Protein AF-A0A645AZ00-F1 (afdb_monomer_lite)

Radius of gyration: 20.74 Å; chains: 1; bounding box: 35×13×68 Å

Structure (mmCIF, N/CA/C/O backbone):
data_AF-A0A645AZ00-F1
#
_entry.id   AF-A0A645AZ00-F1
#
loop_
_atom_site.group_PDB
_atom_site.id
_atom_site.type_symbol
_atom_site.label_atom_id
_atom_site.label_alt_id
_atom_site.label_comp_id
_atom_site.label_asym_id
_atom_site.label_entity_id
_atom_site.label_seq_id
_atom_site.pdbx_PDB_ins_code
_atom_site.Cartn_x
_atom_site.Cartn_y
_atom_site.Cartn_z
_atom_site.occupancy
_atom_site.B_iso_or_equiv
_atom_site.auth_seq_id
_atom_site.auth_comp_id
_atom_site.auth_asym_id
_atom_site.auth_atom_id
_atom_site.pdbx_PDB_model_num
ATOM 1 N N . MET A 1 1 ? 20.109 5.860 -47.574 1.00 50.09 1 MET A N 1
ATOM 2 C CA . MET A 1 1 ? 18.968 6.538 -46.912 1.00 50.09 1 MET A CA 1
ATOM 3 C C . MET A 1 1 ? 17.984 5.579 -46.227 1.00 50.09 1 MET A C 1
ATOM 5 O O . MET A 1 1 ? 17.591 5.868 -45.110 1.00 50.09 1 MET A O 1
ATOM 9 N N . LYS A 1 2 ? 17.645 4.407 -46.797 1.00 56.47 2 LYS A N 1
ATOM 10 C CA . LYS A 1 2 ? 16.711 3.439 -46.167 1.00 56.47 2 LYS A CA 1
ATOM 11 C C . LYS A 1 2 ? 17.149 2.886 -44.791 1.00 56.47 2 LYS A C 1
ATOM 13 O O . LYS A 1 2 ? 16.298 2.572 -43.974 1.00 56.47 2 LYS A O 1
ATOM 18 N N . LYS A 1 3 ? 18.459 2.808 -44.511 1.00 53.91 3 LYS A N 1
ATOM 19 C CA . LYS A 1 3 ? 19.001 2.252 -43.251 1.00 53.91 3 LYS A CA 1
ATOM 20 C C . LYS A 1 3 ? 18.820 3.164 -42.026 1.00 53.91 3 LYS A C 1
ATOM 22 O O . LYS A 1 3 ? 18.750 2.659 -40.915 1.00 53.91 3 LYS A O 1
ATOM 27 N N . ILE A 1 4 ? 18.721 4.483 -42.224 1.00 59.56 4 ILE A N 1
ATOM 28 C CA . ILE A 1 4 ? 18.581 5.451 -41.120 1.00 59.56 4 ILE A CA 1
ATOM 29 C C . ILE A 1 4 ? 17.143 5.443 -40.587 1.00 59.56 4 ILE A C 1
ATOM 31 O O . ILE A 1 4 ? 16.941 5.432 -39.381 1.00 59.56 4 ILE A O 1
ATOM 35 N N . LEU A 1 5 ? 16.154 5.320 -41.479 1.00 55.38 5 LEU A N 1
ATOM 36 C CA . LEU A 1 5 ? 14.729 5.289 -41.123 1.00 55.38 5 LEU A CA 1
ATOM 37 C C . LEU A 1 5 ? 14.347 4.099 -40.223 1.00 55.38 5 LEU A C 1
ATOM 39 O O . LEU A 1 5 ? 13.494 4.241 -39.352 1.00 55.38 5 LEU A O 1
ATOM 43 N N . VAL A 1 6 ? 14.994 2.941 -40.392 1.00 59.97 6 VAL A N 1
ATOM 44 C CA . VAL A 1 6 ? 14.719 1.740 -39.578 1.00 59.97 6 VAL A CA 1
ATOM 45 C C . VAL A 1 6 ? 15.276 1.881 -38.157 1.00 59.97 6 VAL A C 1
ATOM 47 O O . VAL A 1 6 ? 14.625 1.475 -37.198 1.00 59.97 6 VAL A O 1
ATOM 50 N N . ALA A 1 7 ? 16.446 2.507 -38.004 1.00 56.69 7 ALA A N 1
ATOM 51 C CA . ALA A 1 7 ? 17.052 2.739 -36.694 1.00 56.69 7 ALA A CA 1
ATOM 52 C C . ALA A 1 7 ? 16.242 3.745 -35.856 1.00 56.69 7 ALA A C 1
ATOM 54 O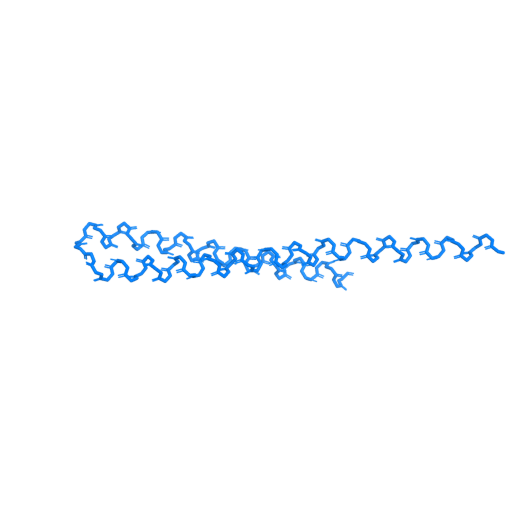 O . ALA A 1 7 ? 16.069 3.550 -34.655 1.00 56.69 7 ALA A O 1
ATOM 55 N N . THR A 1 8 ? 15.684 4.783 -36.489 1.00 58.78 8 THR A N 1
ATOM 56 C CA . THR A 1 8 ? 14.825 5.760 -35.803 1.00 58.78 8 THR A CA 1
ATOM 57 C C . THR A 1 8 ? 13.495 5.143 -35.369 1.00 58.78 8 THR A C 1
ATOM 59 O O . THR A 1 8 ? 13.038 5.399 -34.259 1.00 58.78 8 THR A O 1
ATOM 62 N N . ALA A 1 9 ? 12.898 4.279 -36.198 1.00 56.97 9 ALA A N 1
ATOM 63 C CA . ALA A 1 9 ? 11.650 3.594 -35.862 1.00 56.97 9 ALA A CA 1
ATOM 64 C C . ALA A 1 9 ? 11.801 2.646 -34.656 1.00 56.97 9 ALA A C 1
ATOM 66 O O . ALA A 1 9 ? 10.938 2.634 -33.783 1.00 56.97 9 ALA A O 1
ATOM 67 N N . LEU A 1 10 ? 12.915 1.909 -34.564 1.00 56.62 10 LEU A N 1
ATOM 68 C CA . LEU A 1 10 ? 13.210 1.034 -33.421 1.00 56.62 10 LEU A CA 1
ATOM 69 C C . LEU A 1 10 ? 13.467 1.821 -32.127 1.00 56.62 10 LEU A C 1
ATOM 71 O O . LEU A 1 10 ? 13.014 1.403 -31.064 1.00 56.62 10 LEU A O 1
ATOM 75 N N . GLY A 1 11 ? 14.135 2.976 -32.218 1.00 58.03 11 GLY A N 1
ATOM 76 C CA . GLY A 1 11 ? 14.346 3.867 -31.072 1.00 58.03 11 GLY A CA 1
ATOM 77 C C . GLY A 1 11 ? 13.041 4.453 -30.524 1.00 58.03 11 GLY A C 1
ATOM 78 O O . GLY A 1 11 ? 12.858 4.519 -29.312 1.00 58.03 11 GLY A O 1
ATOM 79 N N . ILE A 1 12 ? 12.102 4.811 -31.405 1.00 58.22 12 ILE A N 1
ATOM 80 C CA . ILE A 1 12 ? 10.775 5.300 -31.004 1.00 58.22 12 ILE A CA 1
ATOM 81 C C . ILE A 1 12 ? 9.951 4.164 -30.381 1.00 58.22 12 ILE A C 1
ATOM 83 O O . ILE A 1 12 ? 9.331 4.369 -29.342 1.00 58.22 12 ILE A O 1
ATOM 87 N N . PHE A 1 13 ? 9.989 2.955 -30.951 1.00 58.25 13 PHE A N 1
ATOM 88 C CA . PHE A 1 13 ? 9.234 1.812 -30.425 1.00 58.25 13 PHE A CA 1
ATOM 89 C C . PHE A 1 13 ? 9.720 1.384 -29.029 1.00 58.25 13 PHE A C 1
ATOM 91 O O . PHE A 1 13 ? 8.909 1.188 -28.124 1.00 58.25 13 PHE A O 1
ATOM 98 N N . ALA A 1 14 ? 11.040 1.321 -28.823 1.00 59.72 14 ALA A N 1
ATOM 99 C CA . ALA A 1 14 ? 11.633 1.015 -27.520 1.00 59.72 14 ALA A CA 1
ATOM 100 C C . ALA A 1 14 ? 11.336 2.100 -26.468 1.00 59.72 14 ALA A C 1
ATOM 102 O O . ALA A 1 14 ? 11.070 1.787 -25.308 1.00 59.72 14 ALA A O 1
ATOM 103 N N . ALA A 1 15 ? 11.310 3.374 -26.874 1.00 59.19 15 ALA A N 1
ATOM 104 C CA . ALA A 1 15 ? 10.916 4.462 -25.988 1.00 59.19 15 ALA A CA 1
ATOM 105 C C . ALA A 1 15 ? 9.430 4.359 -25.596 1.00 59.19 15 ALA A C 1
ATOM 107 O O . ALA A 1 15 ? 9.102 4.483 -24.419 1.00 59.19 15 ALA A O 1
ATOM 108 N N . THR A 1 16 ? 8.527 4.049 -26.538 1.00 61.53 16 THR A N 1
ATOM 109 C CA . THR A 1 16 ? 7.080 3.944 -26.255 1.00 61.53 16 THR A CA 1
ATOM 110 C C . THR A 1 16 ? 6.717 2.858 -25.238 1.00 61.53 16 THR A C 1
ATOM 112 O O . THR A 1 16 ? 5.819 3.073 -24.424 1.00 61.53 16 THR A O 1
ATOM 115 N N . SER A 1 17 ? 7.424 1.722 -25.215 1.00 65.12 17 SER A N 1
ATOM 116 C CA . SER A 1 17 ? 7.177 0.664 -24.224 1.00 65.12 17 SER A CA 1
ATOM 117 C C . SER A 1 17 ? 7.629 1.039 -22.810 1.00 65.12 17 SER A C 1
ATOM 119 O O . SER A 1 17 ? 6.961 0.670 -21.844 1.00 65.12 17 SER A O 1
ATOM 121 N N . ALA A 1 18 ? 8.718 1.803 -22.682 1.00 67.44 18 ALA A N 1
ATOM 122 C CA . ALA A 1 18 ? 9.214 2.266 -21.387 1.00 67.44 18 ALA A CA 1
ATOM 123 C C . ALA A 1 18 ? 8.267 3.301 -20.750 1.00 67.44 18 ALA A C 1
ATOM 125 O O . ALA A 1 18 ? 8.029 3.254 -19.544 1.00 67.44 18 ALA A O 1
ATOM 126 N N . PHE A 1 19 ? 7.653 4.185 -21.550 1.00 74.94 19 PHE A N 1
ATOM 127 C CA . PHE A 1 19 ? 6.658 5.147 -21.052 1.00 74.94 19 PHE A CA 1
ATOM 128 C C . PHE A 1 19 ? 5.407 4.461 -20.490 1.00 74.94 19 PHE A C 1
ATOM 130 O O . PHE A 1 19 ? 4.967 4.808 -19.399 1.00 74.94 19 PHE A O 1
ATOM 137 N N . ALA A 1 20 ? 4.889 3.426 -21.159 1.00 76.12 20 ALA A N 1
ATOM 138 C CA . ALA A 1 20 ? 3.731 2.680 -20.661 1.00 76.12 20 ALA A CA 1
ATOM 139 C C . ALA A 1 20 ? 4.009 1.971 -19.321 1.00 76.12 20 ALA A C 1
ATOM 141 O O . ALA A 1 20 ? 3.130 1.882 -18.463 1.00 76.12 20 ALA A O 1
ATOM 142 N N . GLN A 1 21 ? 5.231 1.468 -19.120 1.00 82.00 21 GLN A N 1
ATOM 143 C CA . GLN A 1 21 ? 5.638 0.857 -17.852 1.00 82.00 21 GLN A CA 1
ATOM 144 C C . GLN A 1 21 ? 5.844 1.899 -16.744 1.00 82.00 21 GLN A C 1
ATOM 146 O O . GLN A 1 21 ? 5.509 1.624 -15.594 1.00 82.00 21 GLN A O 1
ATOM 151 N N . LEU A 1 22 ? 6.333 3.098 -17.075 1.00 83.38 22 LEU A N 1
ATOM 152 C CA . LEU A 1 22 ? 6.444 4.207 -16.122 1.00 83.38 22 LEU A CA 1
ATOM 153 C C . LEU A 1 22 ? 5.074 4.752 -15.700 1.00 83.38 22 LEU A C 1
ATOM 155 O O . LEU A 1 22 ? 4.863 4.979 -14.510 1.00 83.38 22 LEU A O 1
ATOM 159 N N . ASP A 1 23 ? 4.133 4.904 -16.634 1.00 85.81 23 ASP A N 1
ATOM 160 C CA . ASP A 1 23 ? 2.761 5.332 -16.330 1.00 85.81 23 ASP A CA 1
ATOM 161 C C . ASP A 1 23 ? 2.058 4.326 -15.417 1.00 85.81 23 ASP A C 1
ATOM 163 O O . ASP A 1 23 ? 1.405 4.696 -14.438 1.00 85.81 23 ASP A O 1
ATOM 167 N N . LYS A 1 24 ? 2.248 3.033 -15.693 1.00 87.69 24 LYS A N 1
ATOM 168 C CA . LYS A 1 24 ? 1.725 1.962 -14.847 1.00 87.69 24 LYS A CA 1
ATOM 169 C C . LYS A 1 24 ? 2.355 1.985 -13.452 1.00 87.69 24 LYS A C 1
ATOM 171 O O . LYS A 1 24 ? 1.628 1.928 -12.460 1.00 87.69 24 LYS A O 1
ATOM 176 N N . ALA A 1 25 ? 3.666 2.220 -13.370 1.00 90.19 25 ALA A N 1
ATOM 177 C CA . ALA A 1 25 ? 4.352 2.332 -12.092 1.00 90.19 25 ALA A CA 1
ATOM 178 C C . ALA A 1 25 ? 3.864 3.534 -11.275 1.00 90.19 25 ALA A C 1
ATOM 180 O O . ALA A 1 25 ? 3.734 3.439 -10.053 1.00 90.19 25 ALA A O 1
ATOM 181 N N . ALA A 1 26 ? 3.579 4.659 -11.933 1.00 89.88 26 ALA A N 1
ATOM 182 C CA . ALA A 1 26 ? 3.003 5.836 -11.296 1.00 89.88 26 ALA A CA 1
ATOM 183 C C . ALA A 1 26 ? 1.580 5.562 -10.783 1.00 89.88 26 ALA A C 1
ATOM 185 O O . ALA A 1 26 ? 1.255 5.946 -9.656 1.00 89.88 26 ALA A O 1
ATOM 186 N N . ALA A 1 27 ? 0.755 4.854 -11.561 1.00 92.56 27 ALA A N 1
ATOM 187 C CA . ALA A 1 27 ? -0.580 4.439 -11.141 1.00 92.56 27 ALA A CA 1
ATOM 188 C C . ALA A 1 27 ? -0.530 3.511 -9.914 1.00 92.56 27 ALA A C 1
ATOM 190 O O . ALA A 1 27 ? -1.176 3.800 -8.906 1.00 92.56 27 ALA A O 1
ATOM 191 N N . ASP A 1 28 ? 0.304 2.466 -9.944 1.00 92.88 28 ASP A N 1
ATOM 192 C CA . ASP A 1 28 ? 0.490 1.551 -8.812 1.00 92.88 28 ASP A CA 1
ATOM 193 C C . ASP A 1 28 ? 1.082 2.275 -7.584 1.00 92.88 28 ASP A C 1
ATOM 195 O O . ASP A 1 28 ? 0.690 2.018 -6.444 1.00 92.88 28 ASP A O 1
ATOM 199 N N . ALA A 1 29 ? 1.989 3.237 -7.770 1.00 92.88 29 ALA A N 1
ATOM 200 C CA . ALA A 1 29 ? 2.495 4.053 -6.666 1.00 92.88 29 ALA A CA 1
ATOM 201 C C . ALA A 1 29 ? 1.392 4.924 -6.034 1.00 92.88 29 ALA A C 1
ATOM 203 O O . ALA A 1 29 ? 1.332 5.054 -4.806 1.00 92.88 29 ALA A O 1
ATOM 204 N N . ASN A 1 30 ? 0.499 5.489 -6.850 1.00 95.75 30 ASN A N 1
ATOM 205 C CA . ASN A 1 30 ? -0.641 6.261 -6.367 1.00 95.75 30 ASN A CA 1
ATOM 206 C C . ASN A 1 30 ? -1.646 5.377 -5.610 1.00 95.75 30 ASN A C 1
ATOM 208 O O . ASN A 1 30 ? -2.052 5.729 -4.503 1.00 95.75 30 ASN A O 1
ATOM 212 N N . GLU A 1 31 ? -1.987 4.196 -6.135 1.00 94.06 31 GLU A N 1
ATOM 213 C CA . GLU A 1 31 ? -2.843 3.226 -5.433 1.00 94.06 31 GLU A CA 1
ATOM 214 C C . GLU A 1 31 ? -2.218 2.778 -4.104 1.00 94.06 31 GLU A C 1
ATOM 216 O O . GLU A 1 31 ? -2.897 2.704 -3.073 1.00 94.06 31 GLU A O 1
ATOM 221 N N . ALA A 1 32 ? -0.897 2.570 -4.074 1.00 93.69 32 ALA A N 1
ATOM 222 C CA . ALA A 1 32 ? -0.184 2.252 -2.844 1.00 93.69 32 ALA A CA 1
ATOM 223 C C . ALA A 1 32 ? -0.321 3.360 -1.788 1.00 93.69 32 ALA A C 1
ATOM 225 O O . ALA A 1 32 ? -0.522 3.066 -0.601 1.00 93.69 32 ALA A O 1
ATOM 226 N N . ALA A 1 33 ? -0.230 4.624 -2.207 1.00 96.62 33 ALA A N 1
ATOM 227 C CA . ALA A 1 33 ? -0.406 5.779 -1.336 1.00 96.62 33 ALA A CA 1
ATOM 228 C C . ALA A 1 33 ? -1.857 5.911 -0.847 1.00 96.62 33 ALA A C 1
ATOM 230 O O . ALA A 1 33 ? -2.080 6.109 0.348 1.00 96.62 33 ALA A O 1
ATOM 231 N N . GLN A 1 34 ? -2.843 5.728 -1.728 1.00 96.31 34 GLN A N 1
ATOM 232 C CA . GLN A 1 34 ? -4.261 5.752 -1.360 1.00 96.31 34 GLN A CA 1
ATOM 233 C C . GLN A 1 34 ? -4.582 4.685 -0.313 1.00 96.31 34 GLN A C 1
ATOM 235 O O . GLN A 1 34 ? -5.138 4.996 0.742 1.00 96.31 34 GLN A O 1
ATOM 240 N N . HIS A 1 35 ? -4.138 3.447 -0.524 1.00 94.94 35 HIS A N 1
ATOM 241 C CA . HIS A 1 35 ? -4.313 2.390 0.465 1.00 94.94 35 HIS A CA 1
ATOM 242 C C . HIS A 1 35 ? -3.588 2.679 1.785 1.00 94.94 35 HIS A C 1
ATOM 244 O O . HIS A 1 35 ? -4.108 2.351 2.847 1.00 94.94 35 HIS A O 1
ATOM 250 N N . LYS A 1 36 ? -2.440 3.362 1.771 1.00 95.94 36 LYS A N 1
ATOM 251 C CA . LYS A 1 36 ? -1.785 3.815 3.009 1.00 95.94 36 LYS A CA 1
ATOM 252 C C . LYS A 1 36 ? -2.655 4.812 3.784 1.00 95.94 36 LYS A C 1
ATOM 254 O O . LYS A 1 36 ? -2.737 4.748 5.011 1.00 95.94 36 LYS A O 1
ATOM 259 N N . VAL A 1 37 ? -3.310 5.735 3.081 1.00 97.25 37 VAL A N 1
ATOM 260 C CA . VAL A 1 37 ? -4.239 6.697 3.689 1.00 97.25 37 VAL A CA 1
ATOM 261 C C . VAL A 1 37 ? -5.453 5.972 4.272 1.00 97.25 37 VAL A C 1
ATOM 263 O O . VAL A 1 37 ? -5.846 6.248 5.408 1.00 97.25 37 VAL A O 1
ATOM 266 N N . GLU A 1 38 ? -6.015 5.003 3.548 1.00 97.06 38 GLU A N 1
ATOM 267 C CA . GLU A 1 38 ? -7.147 4.208 4.035 1.00 97.06 38 GLU A CA 1
ATOM 268 C C . GLU A 1 38 ? -6.781 3.305 5.217 1.00 97.06 38 GLU A C 1
ATOM 270 O O . GLU A 1 38 ? -7.555 3.216 6.170 1.00 97.06 38 GLU A O 1
ATOM 275 N N . GLU A 1 39 ? -5.579 2.717 5.226 1.00 96.50 39 GLU A N 1
ATOM 276 C CA . GLU A 1 39 ? -5.014 2.017 6.385 1.00 96.50 39 GLU A CA 1
ATOM 277 C C . GLU A 1 39 ? -5.033 2.937 7.610 1.00 96.50 39 GLU A C 1
ATOM 279 O O . GLU A 1 39 ? -5.611 2.585 8.639 1.00 96.50 39 GLU A O 1
ATOM 284 N N . LYS A 1 40 ? -4.475 4.149 7.493 1.00 97.12 40 LYS A N 1
ATOM 285 C CA . LYS A 1 40 ? -4.409 5.116 8.601 1.00 97.12 40 LYS A CA 1
ATOM 286 C C . LYS A 1 4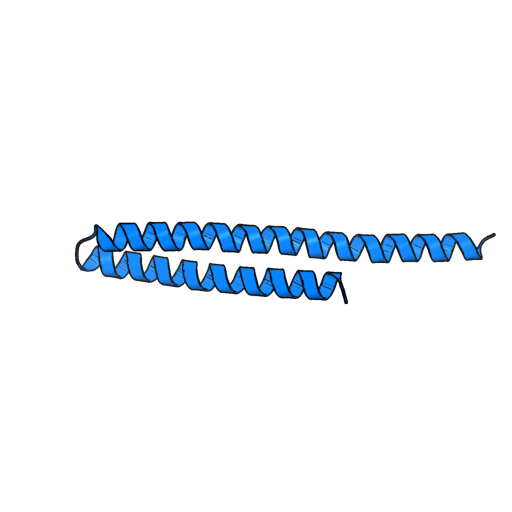0 ? -5.790 5.575 9.059 1.00 97.12 40 LYS A C 1
ATOM 288 O O . LYS A 1 40 ? -6.032 5.726 10.259 1.00 97.12 40 LYS A O 1
ATOM 293 N N . LYS A 1 41 ? -6.723 5.758 8.125 1.00 96.44 41 LYS A N 1
ATOM 294 C CA . LYS A 1 41 ? -8.117 6.089 8.437 1.00 96.44 41 LYS A CA 1
ATOM 295 C C . LYS A 1 41 ? -8.794 4.951 9.204 1.00 96.44 41 LYS A C 1
ATOM 297 O O . LYS A 1 41 ? -9.451 5.212 10.211 1.00 96.44 41 LYS A O 1
ATOM 302 N N . ALA A 1 42 ? -8.597 3.705 8.778 1.00 95.94 42 ALA A N 1
ATOM 303 C CA . ALA A 1 42 ? -9.136 2.526 9.444 1.00 95.94 42 ALA A CA 1
ATOM 304 C C . ALA A 1 42 ? -8.508 2.310 10.833 1.00 95.94 42 ALA A C 1
ATOM 306 O O . ALA A 1 42 ? -9.226 2.010 11.785 1.00 95.94 42 ALA A O 1
ATOM 307 N N . GLU A 1 43 ? -7.202 2.543 10.997 1.00 95.19 43 GLU A N 1
ATOM 308 C CA . GLU A 1 43 ? -6.532 2.526 12.307 1.00 95.19 43 GLU A CA 1
ATOM 309 C C . GLU A 1 43 ? -7.133 3.567 13.262 1.00 95.19 43 GLU A C 1
ATOM 311 O O . GLU A 1 43 ? -7.465 3.248 14.406 1.00 95.19 43 GLU A O 1
ATOM 316 N N . ASN A 1 44 ? -7.345 4.794 12.780 1.00 96.81 44 ASN A N 1
ATOM 317 C CA . ASN A 1 44 ? -7.964 5.862 13.562 1.00 96.81 44 ASN A CA 1
ATOM 318 C C . ASN A 1 44 ? -9.411 5.512 13.961 1.00 96.81 44 ASN A C 1
ATOM 320 O O . ASN A 1 44 ? -9.814 5.691 15.110 1.00 96.81 44 ASN A O 1
ATOM 324 N N . GL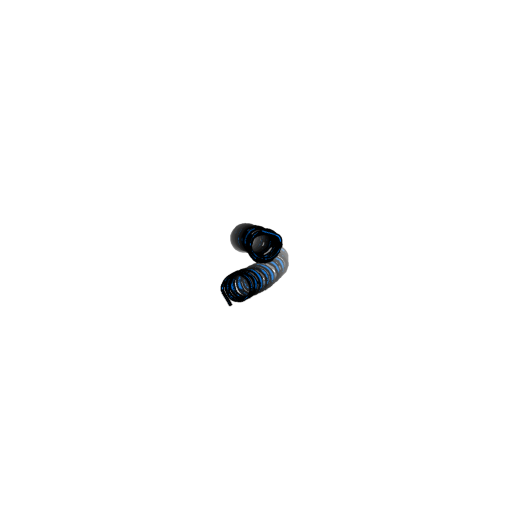N A 1 45 ? -10.194 4.946 13.039 1.00 95.12 45 GLN A N 1
ATOM 325 C CA . GLN A 1 45 ? -11.541 4.458 13.345 1.00 95.12 45 GLN A CA 1
ATOM 326 C C . GLN A 1 45 ? -11.512 3.312 14.364 1.00 95.12 45 GLN A C 1
ATOM 328 O O . GLN A 1 45 ? -12.334 3.290 15.278 1.00 95.12 45 GLN A O 1
ATOM 333 N N . ALA A 1 46 ? -10.554 2.387 14.265 1.00 95.38 46 ALA A N 1
ATOM 334 C CA . ALA A 1 46 ? -10.389 1.298 15.225 1.00 95.38 46 ALA A CA 1
ATOM 335 C C . ALA A 1 46 ? -10.060 1.807 16.635 1.00 95.38 46 ALA A C 1
ATOM 337 O O . ALA A 1 46 ? -10.534 1.232 17.616 1.00 95.38 46 ALA A O 1
ATOM 338 N N . ALA A 1 47 ? -9.273 2.882 16.743 1.00 94.62 47 ALA A N 1
ATOM 339 C CA . ALA A 1 47 ? -8.948 3.521 18.016 1.00 94.62 47 ALA A CA 1
ATOM 340 C C . ALA A 1 47 ? -10.181 4.149 18.686 1.00 94.62 47 ALA A C 1
ATOM 342 O O . ALA A 1 47 ? -10.312 4.078 19.905 1.00 94.62 47 ALA A O 1
ATOM 343 N N . LYS A 1 48 ? -11.105 4.695 17.887 1.00 95.94 48 LYS A N 1
ATOM 344 C CA . LYS A 1 48 ? -12.342 5.351 18.346 1.00 95.94 48 LYS A CA 1
ATOM 345 C C . LYS A 1 48 ? -13.531 4.399 18.530 1.00 95.94 48 LYS A C 1
ATOM 347 O O . LYS A 1 48 ? -14.598 4.831 18.949 1.00 95.94 48 LYS A O 1
ATOM 352 N N . SER A 1 49 ? -13.377 3.121 18.186 1.00 93.75 49 SER A N 1
ATOM 353 C CA . SER A 1 49 ? -14.469 2.142 18.179 1.00 93.75 49 SER A CA 1
ATOM 354 C C . SER A 1 49 ? -14.500 1.265 19.433 1.00 93.75 49 SER A C 1
ATOM 356 O O . SER A 1 49 ? -13.458 0.930 20.002 1.00 93.75 49 SER A O 1
ATOM 358 N N . GLY A 1 50 ? -15.701 0.789 19.782 1.00 95.00 50 GLY A N 1
ATOM 359 C CA . GLY A 1 50 ? -15.895 -0.314 20.729 1.00 95.00 50 GLY A CA 1
ATOM 360 C C . GLY A 1 50 ? -15.301 -1.647 20.230 1.00 95.00 50 GLY A C 1
ATOM 361 O O . GLY A 1 50 ? -14.826 -1.721 19.095 1.00 95.00 50 GLY A O 1
ATOM 362 N N . PRO A 1 51 ? -15.324 -2.725 21.035 1.00 94.38 51 PRO A N 1
ATOM 363 C CA . PRO A 1 51 ? -14.565 -3.959 20.782 1.00 94.38 51 PRO A CA 1
ATOM 364 C C . PRO A 1 51 ? -14.792 -4.584 19.397 1.00 94.38 51 PRO A C 1
ATOM 366 O O . PRO A 1 51 ? -13.833 -4.901 18.692 1.00 94.38 51 PRO A O 1
ATOM 369 N N . VAL A 1 52 ? -16.054 -4.687 18.971 1.00 95.19 52 VAL A N 1
ATOM 370 C CA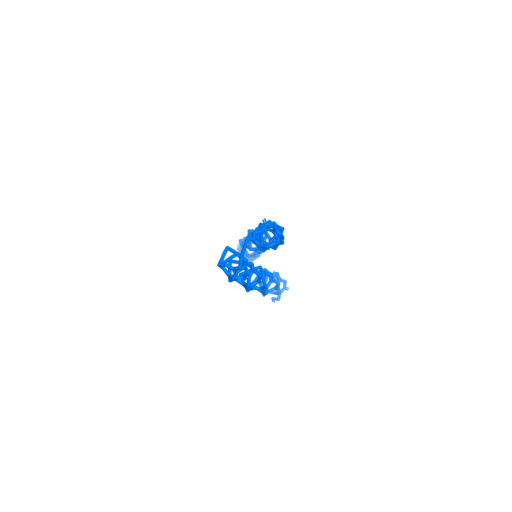 . VAL A 1 52 ? -16.428 -5.252 17.665 1.00 95.19 52 VAL A CA 1
ATOM 371 C C . VAL A 1 52 ? -15.972 -4.341 16.523 1.00 95.19 52 VAL A C 1
ATOM 373 O O . VAL A 1 52 ? -15.298 -4.788 15.596 1.00 95.19 52 VAL A O 1
ATOM 376 N N . GLY A 1 53 ? -16.252 -3.037 16.620 1.00 94.62 53 GLY A N 1
ATOM 377 C CA . GLY A 1 53 ? -15.819 -2.061 15.617 1.00 94.62 53 GLY A CA 1
ATOM 378 C C . GLY A 1 53 ? -14.293 -1.969 15.509 1.00 94.62 53 GLY A C 1
ATOM 379 O O . GLY A 1 53 ? -13.753 -1.856 14.411 1.00 94.62 53 GLY A O 1
ATOM 380 N N . LYS A 1 54 ? -13.574 -2.109 16.628 1.00 95.81 54 LYS A N 1
ATOM 381 C CA . LYS A 1 54 ? -12.109 -2.169 16.665 1.00 95.81 54 LYS A CA 1
ATOM 382 C C . LYS A 1 54 ? -11.581 -3.379 15.898 1.00 95.81 54 LYS A C 1
ATOM 384 O O . LYS A 1 54 ? -10.626 -3.226 15.140 1.00 95.81 54 LYS A O 1
ATOM 389 N N . ALA A 1 55 ? -12.187 -4.555 16.064 1.00 96.94 55 ALA A N 1
ATOM 390 C CA . ALA A 1 55 ? -11.791 -5.752 15.325 1.00 96.94 55 ALA A CA 1
ATOM 391 C C . ALA A 1 55 ? -12.013 -5.582 13.813 1.00 96.94 55 ALA A C 1
ATOM 393 O O . ALA A 1 55 ? -11.082 -5.778 13.033 1.00 96.94 55 ALA A O 1
ATOM 394 N N . VAL A 1 56 ? -13.201 -5.123 13.405 1.00 97.12 56 VAL A N 1
ATOM 395 C CA . VAL A 1 56 ? -13.540 -4.899 11.988 1.00 97.12 56 VAL A CA 1
ATOM 396 C C . VAL A 1 56 ? -12.606 -3.871 11.348 1.00 97.12 56 VAL A C 1
ATOM 398 O O . VAL A 1 56 ? -12.033 -4.120 10.286 1.00 97.12 56 VAL A O 1
ATOM 401 N N . ASN A 1 57 ? -12.393 -2.733 12.007 1.00 95.88 57 ASN A N 1
ATOM 402 C CA . ASN A 1 57 ? -11.550 -1.666 11.474 1.00 95.88 57 ASN A CA 1
ATOM 403 C C . ASN A 1 57 ? -10.064 -2.056 11.441 1.00 95.88 57 ASN A C 1
ATOM 405 O O . ASN A 1 57 ? -9.366 -1.693 10.498 1.00 95.88 57 ASN A O 1
ATOM 409 N N . LYS A 1 58 ? -9.575 -2.872 12.387 1.00 95.44 58 LYS A N 1
ATOM 410 C CA . LYS A 1 58 ? -8.226 -3.459 12.296 1.00 95.44 58 LYS A CA 1
ATOM 411 C C . LYS A 1 58 ? -8.082 -4.403 11.104 1.00 95.44 58 LYS A C 1
ATOM 413 O O . LYS A 1 58 ? -7.031 -4.406 10.470 1.00 95.44 58 LYS A O 1
ATOM 418 N N . THR A 1 59 ? -9.106 -5.191 10.781 1.00 97.19 59 THR A N 1
ATOM 419 C CA . THR A 1 59 ? -9.087 -6.052 9.588 1.00 97.19 59 THR A CA 1
ATOM 420 C C . THR A 1 59 ? -9.051 -5.219 8.309 1.00 97.19 59 THR A C 1
ATOM 422 O O . THR A 1 59 ? -8.230 -5.496 7.437 1.00 97.19 59 THR A O 1
ATOM 425 N N . LYS A 1 60 ? -9.846 -4.142 8.231 1.00 95.56 60 LYS A N 1
ATOM 426 C CA . LYS A 1 60 ? -9.768 -3.174 7.121 1.00 95.56 60 LYS A CA 1
ATOM 427 C C . LYS A 1 60 ? -8.374 -2.555 7.004 1.00 95.56 60 LYS A C 1
ATOM 429 O O . LYS A 1 60 ? -7.803 -2.543 5.920 1.00 95.56 60 LYS A O 1
ATOM 434 N N . ALA A 1 61 ? -7.787 -2.117 8.119 1.00 95.12 61 ALA A N 1
ATOM 435 C CA . ALA A 1 61 ? -6.431 -1.573 8.130 1.00 95.12 61 ALA A CA 1
ATOM 436 C C . ALA A 1 61 ? -5.403 -2.588 7.604 1.00 95.12 61 ALA A C 1
ATOM 438 O O . ALA A 1 61 ? -4.588 -2.253 6.750 1.00 95.12 61 ALA A O 1
ATOM 439 N N . LYS A 1 62 ? -5.478 -3.853 8.043 1.00 96.69 62 LYS A N 1
ATOM 440 C CA . LYS A 1 62 ? -4.606 -4.928 7.541 1.00 96.69 62 LYS A CA 1
ATOM 441 C C . LYS A 1 62 ? -4.774 -5.171 6.041 1.00 96.69 62 LYS A C 1
ATOM 443 O O . LYS A 1 62 ? -3.770 -5.370 5.362 1.00 96.69 62 LYS A O 1
ATOM 448 N N . TYR A 1 63 ? -6.006 -5.144 5.534 1.00 96.31 63 TYR A N 1
ATOM 449 C CA . TYR A 1 63 ? -6.278 -5.281 4.103 1.00 96.31 63 TYR A CA 1
ATOM 450 C C . TYR A 1 63 ? -5.600 -4.164 3.303 1.00 96.31 63 TYR A C 1
ATOM 452 O O . TYR A 1 63 ? -4.805 -4.444 2.408 1.00 96.31 63 TYR A O 1
ATOM 460 N N . HIS A 1 64 ? -5.835 -2.904 3.675 1.00 97.31 64 HIS A N 1
ATOM 461 C CA . HIS A 1 64 ? -5.240 -1.767 2.976 1.00 97.31 64 HIS A CA 1
ATOM 462 C C . HIS A 1 64 ? -3.715 -1.729 3.109 1.00 97.31 64 HIS A C 1
ATOM 464 O O . HIS A 1 64 ? -3.023 -1.420 2.144 1.00 97.31 64 HIS A O 1
ATOM 470 N N . LYS A 1 65 ? -3.162 -2.147 4.251 1.00 96.31 65 LYS A N 1
ATOM 471 C CA . LYS A 1 65 ? -1.715 -2.314 4.416 1.00 96.31 65 LYS A CA 1
ATOM 472 C C . LYS A 1 65 ? -1.133 -3.315 3.415 1.00 96.31 65 LYS A C 1
ATOM 474 O O . LYS A 1 65 ? -0.113 -3.033 2.788 1.00 96.31 65 LYS A O 1
ATOM 479 N N . ALA A 1 66 ? -1.774 -4.476 3.263 1.00 96.75 66 ALA A N 1
ATOM 480 C CA . ALA A 1 66 ? -1.337 -5.506 2.324 1.00 96.75 66 ALA A CA 1
ATOM 481 C C . ALA A 1 66 ? -1.421 -5.014 0.872 1.00 96.75 66 ALA A C 1
ATOM 483 O O . ALA A 1 66 ? -0.467 -5.192 0.116 1.00 96.75 66 ALA A O 1
ATOM 484 N N . GLN A 1 67 ? -2.509 -4.328 0.504 1.00 94.94 67 GLN A N 1
ATOM 485 C CA . GLN A 1 67 ? -2.645 -3.753 -0.835 1.00 94.94 67 GLN A CA 1
ATOM 486 C C . GLN A 1 67 ? -1.614 -2.654 -1.094 1.00 94.94 67 GLN A C 1
ATOM 488 O O . GLN A 1 67 ? -0.945 -2.670 -2.123 1.00 94.94 67 GLN A O 1
ATOM 493 N N . SER A 1 68 ? -1.386 -1.759 -0.130 1.00 94.88 68 SER A N 1
ATOM 494 C CA . SER A 1 68 ? -0.359 -0.718 -0.238 1.00 94.88 68 SER A CA 1
ATOM 495 C C . SER A 1 68 ? 1.020 -1.315 -0.546 1.00 94.88 68 SER A C 1
ATOM 497 O O . SER A 1 68 ? 1.720 -0.859 -1.448 1.00 94.88 68 SER A O 1
ATOM 499 N N . GLN A 1 69 ? 1.394 -2.393 0.150 1.00 95.62 69 GLN A N 1
ATOM 500 C CA . GLN A 1 69 ? 2.656 -3.096 -0.093 1.00 95.62 69 GLN A CA 1
ATOM 501 C C . GLN A 1 69 ? 2.699 -3.800 -1.454 1.00 95.62 69 GLN A C 1
ATOM 503 O O . GLN A 1 69 ? 3.737 -3.787 -2.118 1.00 95.62 69 GLN A O 1
ATOM 508 N N . HIS A 1 70 ? 1.590 -4.415 -1.865 1.00 95.44 70 HIS A N 1
ATOM 509 C CA . HIS A 1 70 ? 1.472 -5.094 -3.153 1.00 95.44 70 HIS A CA 1
ATOM 510 C C . HIS A 1 70 ? 1.670 -4.129 -4.322 1.00 95.44 70 HIS A C 1
ATOM 512 O O . HIS A 1 70 ? 2.533 -4.362 -5.169 1.00 95.44 70 HIS A O 1
ATOM 518 N N . HIS A 1 71 ? 0.945 -3.011 -4.321 1.00 93.12 71 HIS A N 1
ATOM 519 C CA . HIS A 1 71 ? 1.057 -1.990 -5.359 1.00 93.12 71 HIS A CA 1
ATOM 520 C C . HIS A 1 71 ? 2.431 -1.308 -5.346 1.00 93.12 71 HIS A C 1
ATOM 522 O O . HIS A 1 71 ? 3.056 -1.168 -6.393 1.00 93.12 71 HIS A O 1
ATOM 528 N N . ALA A 1 72 ? 3.011 -1.031 -4.171 1.00 94.19 72 ALA A N 1
ATOM 529 C CA . ALA A 1 72 ? 4.385 -0.524 -4.091 1.00 94.19 72 ALA A CA 1
ATOM 530 C C . ALA A 1 72 ? 5.416 -1.495 -4.707 1.00 94.19 72 ALA A C 1
ATOM 532 O O . ALA A 1 72 ? 6.372 -1.075 -5.365 1.00 94.19 72 ALA A O 1
ATOM 533 N N . LYS A 1 73 ? 5.231 -2.811 -4.521 1.00 95.50 73 LYS A N 1
ATOM 534 C CA . LYS A 1 73 ? 6.0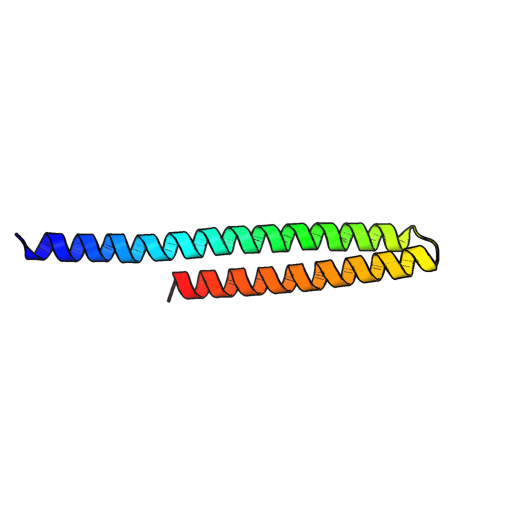96 -3.835 -5.125 1.00 95.50 73 LYS A CA 1
ATOM 535 C C . LYS A 1 73 ? 5.920 -3.910 -6.643 1.00 95.50 73 LYS A C 1
ATOM 537 O O . LYS A 1 73 ? 6.920 -4.083 -7.348 1.00 95.50 73 LYS A O 1
ATOM 542 N N . LYS A 1 74 ? 4.688 -3.783 -7.144 1.00 93.19 74 LYS A N 1
ATOM 543 C CA . LYS A 1 74 ? 4.420 -3.716 -8.585 1.00 93.19 74 LYS A CA 1
ATOM 544 C C . LYS A 1 74 ? 5.061 -2.486 -9.212 1.00 93.19 74 LYS A C 1
ATOM 546 O O . LYS A 1 74 ? 5.887 -2.667 -10.099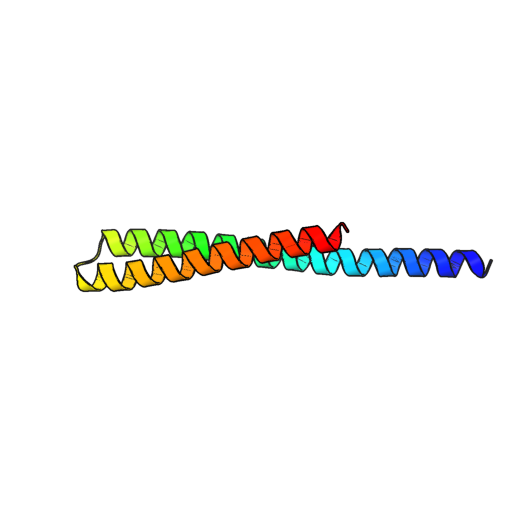 1.00 93.19 74 LYS A O 1
ATOM 551 N N . ALA A 1 75 ? 4.833 -1.298 -8.651 1.00 91.81 75 ALA A N 1
ATOM 552 C CA . ALA A 1 75 ? 5.446 -0.058 -9.123 1.00 91.81 75 ALA A CA 1
ATOM 553 C C . ALA A 1 75 ? 6.973 -0.184 -9.224 1.00 91.81 75 ALA A C 1
ATOM 555 O O . ALA A 1 75 ? 7.572 0.126 -10.250 1.00 91.81 75 ALA A O 1
ATOM 556 N N . LYS A 1 76 ? 7.622 -0.745 -8.194 1.00 92.19 76 LYS A N 1
ATOM 557 C CA . LYS A 1 76 ? 9.071 -0.998 -8.222 1.00 92.19 76 LYS A CA 1
ATOM 558 C C . LYS A 1 76 ? 9.491 -1.959 -9.341 1.00 92.19 76 LYS A C 1
ATOM 560 O O . LYS A 1 76 ? 10.548 -1.776 -9.942 1.00 92.19 76 LYS A O 1
ATOM 565 N N . THR A 1 77 ? 8.705 -3.003 -9.586 1.00 91.06 77 THR A N 1
ATOM 566 C CA . THR A 1 77 ? 8.980 -3.988 -10.642 1.00 91.06 77 THR A CA 1
ATOM 567 C C . THR A 1 77 ? 8.820 -3.360 -12.023 1.00 91.06 77 THR A C 1
ATOM 569 O O . THR A 1 77 ? 9.629 -3.609 -12.906 1.00 91.06 77 THR A O 1
ATOM 572 N N . GLU A 1 78 ? 7.824 -2.501 -12.196 1.00 89.69 78 GLU A N 1
ATOM 573 C CA . GLU A 1 78 ? 7.543 -1.821 -13.458 1.00 89.69 78 GLU A CA 1
ATOM 574 C C . GLU A 1 78 ? 8.595 -0.768 -13.789 1.00 89.69 78 GLU A C 1
ATOM 576 O O . GLU A 1 78 ? 9.085 -0.757 -14.912 1.00 89.69 78 GLU A O 1
ATOM 581 N N . VAL A 1 79 ? 9.056 0.010 -12.801 1.00 87.19 79 VAL A N 1
ATOM 582 C CA . VAL A 1 79 ? 10.224 0.893 -12.978 1.00 87.19 79 VAL A CA 1
ATOM 583 C C . VAL A 1 79 ? 11.458 0.086 -13.373 1.00 87.19 79 VAL A C 1
ATOM 585 O O . VAL A 1 79 ? 12.188 0.481 -14.275 1.00 87.19 79 VAL A O 1
ATOM 588 N N . LYS A 1 80 ? 11.700 -1.061 -12.725 1.00 87.94 80 LYS A N 1
ATOM 589 C CA . LYS A 1 80 ? 12.832 -1.924 -13.080 1.00 87.94 80 LYS A CA 1
ATOM 590 C C . LYS A 1 80 ? 12.726 -2.417 -14.527 1.00 87.94 80 LYS A C 1
ATOM 592 O O . LYS A 1 80 ? 13.724 -2.373 -15.231 1.00 87.94 80 LYS A O 1
ATOM 597 N N . ASN A 1 81 ? 11.542 -2.843 -14.961 1.00 85.50 81 ASN A N 1
ATOM 598 C CA . ASN A 1 81 ? 11.310 -3.317 -16.326 1.00 85.50 81 ASN A CA 1
ATOM 599 C C . ASN A 1 81 ? 11.374 -2.193 -17.373 1.00 85.50 81 ASN A C 1
ATOM 601 O O . ASN A 1 81 ? 11.697 -2.477 -18.514 1.00 85.50 81 ASN A O 1
ATOM 605 N N . ALA A 1 82 ? 11.074 -0.948 -16.992 1.00 80.62 82 ALA A N 1
ATOM 606 C CA . ALA A 1 82 ? 11.183 0.214 -17.876 1.00 80.62 82 ALA A CA 1
ATOM 607 C C . ALA A 1 82 ? 12.632 0.652 -18.123 1.00 80.62 82 ALA A C 1
ATOM 609 O O . ALA A 1 82 ? 12.915 1.315 -19.118 1.00 80.62 82 ALA A O 1
ATOM 610 N N . VAL A 1 83 ? 13.532 0.330 -17.190 1.00 75.56 83 VAL A N 1
ATOM 611 C CA . VAL A 1 83 ? 14.946 0.736 -17.224 1.00 75.56 83 VAL A CA 1
ATOM 612 C C . VAL A 1 83 ? 15.869 -0.390 -17.714 1.00 75.56 83 VAL A C 1
ATOM 614 O O . VAL A 1 83 ? 16.963 -0.093 -18.193 1.00 75.56 83 VAL A O 1
ATOM 617 N N . GLN A 1 84 ? 15.468 -1.658 -17.568 1.00 63.78 84 GLN A N 1
ATOM 618 C CA . GLN A 1 84 ? 16.216 -2.838 -18.030 1.00 63.78 84 GLN A CA 1
ATOM 619 C C . GLN A 1 84 ? 15.841 -3.246 -19.450 1.00 63.78 84 GLN A C 1
ATOM 621 O O . GLN A 1 84 ? 16.776 -3.639 -20.181 1.00 63.78 84 GLN A O 1
#

pLDDT: mean 85.1, std 15.13, range [50.09, 97.31]

Sequence (84 aa):
MKKILVATALGIFAATSAFAQLDKAAADANEAAQHKVEEKKAENQAAKSGPVGKAVNKTKAKYHKAQSQHHAKKAKTEVKNAVQ

Foldseek 3Di:
DVVVVVVVVVVVVLLVLLVVLQVLLVVLQVLLVVLQVLLVVLCVQLVVDDPVSVVVSNVSSVVSNVSSVVSNVSSVVSNVVSVD

Secondary structure (DSSP, 8-state):
-HHHHHHHHHHHHHHHHHHHHHHHHHHHHHHHHHHHHHHHHHHHHHHHS-HHHHHHHHHHHHHHHHHHHHHHHHHHHHHHHHH-

Organism: NCBI:txid1076179